Protein AF-A0A3P6SZS4-F1 (afdb_monomer_lite)

Structure (mmCIF, N/CA/C/O backbone):
data_AF-A0A3P6SZS4-F1
#
_entry.id   AF-A0A3P6SZS4-F1
#
loop_
_atom_site.group_PDB
_atom_site.id
_atom_site.type_symbol
_atom_site.label_atom_id
_atom_site.label_alt_id
_atom_site.label_comp_id
_atom_site.label_asym_id
_atom_site.label_entity_id
_atom_site.label_seq_id
_atom_site.pdbx_PDB_ins_code
_atom_site.Cartn_x
_atom_site.Cartn_y
_atom_site.Cartn_z
_atom_site.occupancy
_atom_site.B_iso_or_equiv
_atom_site.auth_seq_id
_atom_site.auth_comp_id
_atom_site.auth_asym_id
_atom_site.auth_atom_id
_atom_site.pdbx_PDB_model_num
ATOM 1 N N . MET A 1 1 ? -11.950 4.966 4.423 1.00 93.00 1 MET A N 1
ATOM 2 C CA . MET A 1 1 ? -11.491 3.824 3.607 1.00 93.00 1 MET A CA 1
ATOM 3 C C . MET A 1 1 ? -11.558 2.615 4.523 1.00 93.00 1 MET A C 1
ATOM 5 O O . MET A 1 1 ? -11.173 2.766 5.673 1.00 93.00 1 MET A O 1
ATOM 9 N N . ASP A 1 2 ? -12.136 1.490 4.097 1.00 95.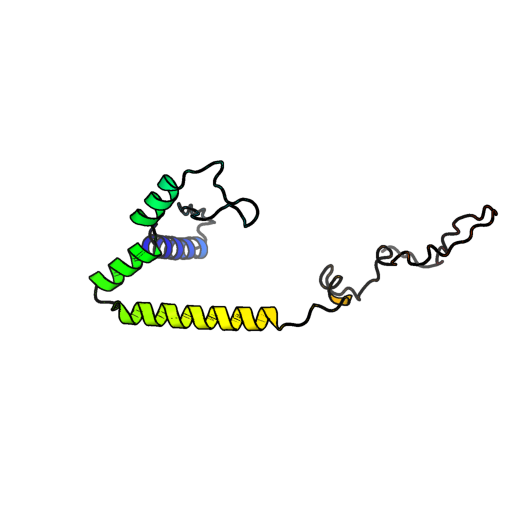12 2 ASP A N 1
ATOM 10 C CA . ASP A 1 2 ? -12.454 0.371 5.004 1.00 95.12 2 ASP A CA 1
ATOM 11 C C . ASP A 1 2 ? -11.787 -0.928 4.538 1.00 95.12 2 ASP A C 1
ATOM 13 O O . ASP A 1 2 ? -12.149 -1.490 3.507 1.00 95.12 2 ASP A O 1
ATOM 17 N N . VAL A 1 3 ? -10.808 -1.400 5.313 1.00 96.44 3 VAL A N 1
ATOM 18 C CA . VAL A 1 3 ? -10.013 -2.598 4.999 1.00 96.44 3 VAL A CA 1
ATOM 19 C C . VAL A 1 3 ? -10.866 -3.868 5.013 1.00 96.44 3 VAL A C 1
ATOM 21 O O . VAL A 1 3 ? -10.664 -4.752 4.181 1.00 96.44 3 VAL A O 1
ATOM 24 N N . LEU A 1 4 ? -11.843 -3.963 5.920 1.00 96.00 4 LEU A N 1
ATOM 25 C CA . LEU A 1 4 ? -12.701 -5.143 6.026 1.00 96.00 4 LEU A CA 1
ATOM 26 C C . LEU A 1 4 ? -13.679 -5.203 4.857 1.00 96.00 4 LEU A C 1
ATOM 28 O O . LEU A 1 4 ? -13.835 -6.263 4.258 1.00 96.00 4 LEU A O 1
ATOM 32 N N . ALA A 1 5 ? -14.268 -4.066 4.476 1.00 96.94 5 ALA A N 1
ATOM 33 C CA . ALA A 1 5 ? -15.139 -4.003 3.304 1.00 96.94 5 ALA A CA 1
ATOM 34 C C . ALA A 1 5 ? -14.394 -4.414 2.024 1.00 96.94 5 ALA A C 1
ATOM 36 O O . ALA A 1 5 ? -14.914 -5.201 1.236 1.00 96.94 5 ALA A O 1
ATOM 37 N N . VAL A 1 6 ? -13.153 -3.942 1.845 1.00 97.62 6 VAL A N 1
ATOM 38 C CA . VAL A 1 6 ? -12.313 -4.336 0.703 1.00 97.62 6 VAL A CA 1
ATOM 39 C C . VAL A 1 6 ? -11.989 -5.829 0.742 1.00 97.62 6 VAL A C 1
ATOM 41 O O . VAL A 1 6 ? -12.140 -6.504 -0.274 1.00 97.62 6 VAL A O 1
ATOM 44 N N . ARG A 1 7 ? -11.606 -6.377 1.905 1.00 97.75 7 ARG A N 1
ATOM 45 C CA . ARG A 1 7 ? -11.335 -7.816 2.056 1.00 97.75 7 ARG A CA 1
ATOM 46 C C . ARG A 1 7 ? -12.541 -8.662 1.650 1.00 97.75 7 ARG A C 1
ATOM 48 O O . ARG A 1 7 ? -12.385 -9.624 0.903 1.00 97.75 7 ARG A O 1
ATOM 55 N N . GLU A 1 8 ? -13.728 -8.301 2.129 1.00 98.12 8 GLU A N 1
ATOM 56 C CA . GLU A 1 8 ? -14.961 -9.036 1.842 1.00 98.12 8 GLU A CA 1
ATOM 57 C C . GLU A 1 8 ? -15.393 -8.908 0.380 1.00 98.12 8 GLU A C 1
ATOM 59 O O . GLU A 1 8 ? -15.723 -9.915 -0.246 1.00 98.12 8 GLU A O 1
ATOM 64 N N . ALA A 1 9 ? -15.308 -7.705 -0.197 1.00 97.94 9 ALA A N 1
ATOM 65 C CA . ALA A 1 9 ? -15.611 -7.479 -1.608 1.00 97.94 9 ALA A CA 1
ATOM 66 C C . ALA A 1 9 ? -14.686 -8.290 -2.529 1.00 97.94 9 ALA A C 1
ATOM 68 O O . ALA A 1 9 ? -15.150 -8.907 -3.487 1.00 97.94 9 ALA A O 1
ATOM 69 N N . ILE A 1 10 ? -13.386 -8.342 -2.217 1.00 97.88 10 ILE A N 1
ATOM 70 C CA . ILE A 1 10 ? -12.409 -9.124 -2.984 1.00 97.88 10 ILE A CA 1
ATOM 71 C C . ILE A 1 10 ? -12.623 -10.627 -2.792 1.00 97.88 10 ILE A C 1
ATOM 73 O O . ILE A 1 10 ? -12.569 -11.372 -3.771 1.00 97.88 10 ILE A O 1
ATOM 77 N N . ARG A 1 11 ? -12.896 -11.086 -1.562 1.00 98.25 11 ARG A N 1
ATOM 78 C CA . ARG A 1 11 ? -13.203 -12.497 -1.281 1.00 98.25 11 ARG A CA 1
ATOM 79 C C . ARG A 1 11 ? -14.386 -12.971 -2.121 1.00 98.25 11 ARG A C 1
ATOM 81 O O . ARG A 1 11 ? -14.259 -13.944 -2.859 1.00 98.25 11 ARG A O 1
ATOM 88 N N . TRP A 1 12 ? -15.487 -12.228 -2.069 1.00 98.12 12 TRP A N 1
ATOM 89 C CA . TRP A 1 12 ? -16.678 -12.526 -2.855 1.00 98.12 12 TRP A CA 1
ATOM 90 C C . TRP A 1 12 ? -16.417 -12.426 -4.364 1.00 98.12 12 TRP A C 1
ATOM 92 O O . TRP A 1 12 ? -16.802 -13.319 -5.116 1.00 98.12 12 TRP A O 1
ATOM 102 N N . GLY A 1 13 ? -15.722 -11.379 -4.821 1.00 97.94 13 GLY A N 1
ATOM 103 C CA . GLY A 1 13 ? -15.417 -11.186 -6.242 1.00 97.94 13 GLY A CA 1
ATOM 104 C C . GLY A 1 13 ? -14.575 -12.326 -6.817 1.00 97.94 13 GLY A C 1
ATOM 105 O O . GLY A 1 13 ? -14.835 -12.798 -7.923 1.00 97.94 13 GLY A O 1
ATOM 106 N N . LYS A 1 14 ? -13.616 -12.838 -6.037 1.00 97.62 14 LYS A N 1
ATOM 107 C CA . LYS A 1 14 ? -12.827 -14.020 -6.400 1.00 97.62 14 LYS A CA 1
ATOM 108 C C . LYS A 1 14 ? -13.707 -15.260 -6.547 1.00 97.62 14 LYS A C 1
ATOM 110 O O . LYS A 1 14 ? -13.584 -15.973 -7.539 1.00 97.62 14 LYS A O 1
ATOM 115 N N . GLU A 1 15 ? -14.587 -15.519 -5.583 1.00 98.00 15 GLU A N 1
ATOM 116 C CA . GLU A 1 15 ? -15.525 -16.647 -5.642 1.00 98.00 15 GLU A CA 1
ATOM 117 C C . GLU A 1 15 ? -16.463 -16.539 -6.852 1.00 98.00 15 GLU A C 1
ATOM 119 O O . GLU A 1 15 ? -16.678 -17.525 -7.556 1.00 98.00 15 GLU A O 1
ATOM 124 N N . TYR A 1 16 ? -16.963 -15.336 -7.141 1.00 98.25 16 TYR A N 1
ATOM 125 C CA . TYR A 1 16 ? -17.810 -15.061 -8.299 1.00 98.25 16 TYR A CA 1
ATOM 126 C C . TYR A 1 16 ? -17.108 -15.400 -9.622 1.00 98.25 16 TYR A C 1
ATOM 128 O O . TYR A 1 16 ? -17.650 -16.165 -10.425 1.00 98.25 16 TYR A O 1
ATOM 136 N N . CYS A 1 17 ? -15.898 -14.873 -9.832 1.00 97.88 17 CYS A N 1
ATOM 137 C CA . CYS A 1 17 ? -15.125 -15.117 -11.051 1.00 97.88 17 CYS A CA 1
ATOM 138 C C . CYS A 1 17 ? -14.748 -16.600 -11.190 1.00 97.88 17 CYS A C 1
ATOM 140 O O . CYS A 1 17 ? -14.894 -17.177 -12.268 1.00 97.88 17 CYS A O 1
ATOM 142 N N . ASN A 1 18 ? -14.331 -17.243 -10.093 1.00 97.75 18 ASN A N 1
ATOM 143 C CA . ASN A 1 18 ? -13.961 -18.662 -10.084 1.00 97.75 18 ASN A CA 1
ATOM 144 C C . ASN A 1 18 ? -15.149 -19.595 -10.347 1.00 97.75 18 ASN A C 1
ATOM 146 O O . ASN A 1 18 ? -14.963 -20.685 -10.879 1.00 97.75 18 ASN A O 1
ATOM 150 N N . ALA A 1 19 ? -16.371 -19.170 -10.020 1.00 98.19 19 ALA A N 1
ATOM 151 C CA . ALA A 1 19 ? -17.592 -19.899 -10.349 1.00 98.19 19 ALA A CA 1
ATOM 152 C C . ALA A 1 19 ? -17.990 -19.792 -11.838 1.00 98.19 19 ALA A C 1
ATOM 154 O O . ALA A 1 19 ? -19.088 -20.206 -12.204 1.00 98.19 19 ALA A O 1
ATOM 155 N N . GLY A 1 20 ? -17.141 -19.212 -12.696 1.00 97.69 20 GLY A N 1
ATOM 156 C CA . GLY A 1 20 ? -17.380 -19.112 -14.137 1.00 97.69 20 GLY A CA 1
ATOM 157 C C . GLY A 1 20 ? -18.416 -18.057 -14.530 1.00 97.69 20 GLY A C 1
ATOM 158 O O . GLY A 1 20 ? -18.918 -18.079 -15.649 1.00 97.69 20 GLY A O 1
ATOM 159 N N . LYS A 1 21 ? -18.742 -17.115 -13.636 1.00 97.62 21 LYS A N 1
ATOM 160 C CA . LYS A 1 21 ? -19.779 -16.088 -13.860 1.00 97.62 21 LYS A CA 1
ATOM 161 C C . LYS A 1 21 ? -19.289 -14.862 -14.646 1.00 97.62 21 LYS A C 1
ATOM 163 O O . LYS A 1 21 ? -19.988 -13.851 -14.720 1.00 97.62 21 LYS A O 1
ATOM 168 N N . GLY A 1 22 ? -18.096 -14.956 -15.232 1.00 96.88 22 GLY A N 1
ATOM 169 C CA . GLY A 1 22 ? -17.446 -13.886 -15.981 1.00 96.88 22 GLY A CA 1
ATOM 170 C C . GLY A 1 22 ? -16.623 -12.927 -15.110 1.00 96.88 22 GLY A C 1
ATOM 171 O O . GLY A 1 22 ? -16.570 -13.078 -13.887 1.00 96.88 22 GLY A O 1
ATOM 172 N N . PRO A 1 23 ? -15.938 -11.962 -15.746 1.00 97.31 23 PRO A N 1
ATOM 173 C CA . PRO A 1 23 ? -15.108 -10.982 -15.057 1.00 97.31 23 PRO A CA 1
ATOM 174 C C . PRO A 1 23 ? -15.948 -9.918 -14.338 1.00 97.31 23 PRO A C 1
ATOM 176 O O . PRO A 1 23 ? -17.098 -9.658 -14.691 1.00 97.31 23 PRO A O 1
ATOM 179 N N . LEU A 1 24 ? -15.331 -9.257 -13.359 1.00 96.56 24 LEU A N 1
ATOM 180 C CA . LEU A 1 24 ? -15.902 -8.140 -12.610 1.00 96.56 24 LEU A CA 1
ATOM 181 C C . LEU A 1 24 ? -14.941 -6.952 -12.598 1.00 96.56 24 LEU A C 1
ATOM 183 O O . LEU A 1 24 ? -13.723 -7.126 -12.627 1.00 96.56 24 LEU A O 1
ATOM 187 N N . VAL A 1 25 ? -15.502 -5.749 -12.481 1.00 96.69 25 VAL A N 1
ATOM 188 C CA . VAL A 1 25 ? -14.756 -4.519 -12.193 1.00 96.69 25 VAL A CA 1
ATOM 189 C C . VAL A 1 25 ? -15.118 -4.067 -10.783 1.00 96.69 25 VAL A C 1
ATOM 191 O O . VAL A 1 25 ? -16.296 -3.938 -10.456 1.00 96.69 25 VAL A O 1
ATOM 194 N N . LEU A 1 26 ? -14.104 -3.835 -9.951 1.00 95.56 26 LEU A N 1
ATOM 195 C CA . LEU A 1 26 ? -14.260 -3.324 -8.591 1.00 95.56 26 LEU A CA 1
ATOM 196 C C . LEU A 1 26 ? -13.588 -1.957 -8.489 1.00 95.56 26 LEU A C 1
ATOM 198 O O . LEU A 1 26 ? -12.376 -1.841 -8.667 1.00 95.56 26 LEU A O 1
ATOM 202 N N . GLU A 1 27 ? -14.372 -0.928 -8.182 1.00 97.50 27 GLU A N 1
ATOM 203 C CA . GLU A 1 27 ? -13.850 0.407 -7.905 1.00 97.50 27 GLU A CA 1
ATOM 204 C C . GLU A 1 27 ? -13.524 0.546 -6.413 1.00 97.50 27 GLU A C 1
ATOM 206 O O . GLU A 1 27 ? -14.392 0.440 -5.545 1.00 97.50 27 GLU A O 1
ATOM 211 N N . LEU A 1 28 ? -12.252 0.804 -6.109 1.00 96.38 28 LEU A N 1
ATOM 212 C CA . LEU A 1 28 ? -11.772 1.031 -4.750 1.00 96.38 28 LEU A CA 1
ATOM 213 C C . LEU A 1 28 ? -11.599 2.533 -4.514 1.00 96.38 28 LEU A C 1
ATOM 215 O O . LEU A 1 28 ? -10.543 3.104 -4.785 1.00 96.38 28 LEU A O 1
ATOM 219 N N . ALA A 1 29 ? -12.639 3.176 -3.984 1.00 95.12 29 ALA A N 1
ATOM 220 C CA . ALA A 1 29 ? -12.616 4.605 -3.685 1.00 95.12 29 ALA A CA 1
ATOM 221 C C . ALA A 1 29 ? -11.618 4.929 -2.553 1.00 95.12 29 ALA A C 1
ATOM 223 O O . ALA A 1 29 ? -11.882 4.700 -1.366 1.00 95.12 29 ALA A O 1
ATOM 224 N N . THR A 1 30 ? -10.467 5.489 -2.928 1.00 95.94 30 THR A N 1
ATOM 225 C CA . THR A 1 30 ? -9.342 5.800 -2.032 1.00 95.94 30 THR A CA 1
ATOM 226 C C . THR A 1 30 ? -8.829 7.230 -2.227 1.00 95.94 30 THR A C 1
ATOM 228 O O . THR A 1 30 ? -9.338 7.977 -3.061 1.00 95.94 30 THR A O 1
ATOM 231 N N . TYR A 1 31 ? -7.837 7.633 -1.431 1.00 95.19 31 TYR A N 1
ATOM 232 C CA . TYR A 1 31 ? -7.226 8.957 -1.497 1.00 95.19 31 TYR A CA 1
ATOM 233 C C . TYR A 1 31 ? -5.700 8.881 -1.380 1.00 95.19 31 TYR A C 1
ATOM 235 O O . TYR A 1 31 ? -5.164 8.276 -0.453 1.00 95.19 31 TYR A O 1
ATOM 243 N N . ARG A 1 32 ? -4.984 9.536 -2.302 1.00 94.62 32 ARG A N 1
ATOM 244 C CA . ARG A 1 32 ? -3.514 9.594 -2.306 1.00 94.62 32 ARG A CA 1
ATOM 245 C C . ARG A 1 32 ? -3.023 10.787 -1.488 1.00 94.62 32 ARG A C 1
ATOM 247 O O . ARG A 1 32 ? -3.123 11.926 -1.942 1.00 94.62 32 ARG A O 1
ATOM 254 N N . TYR A 1 33 ? -2.437 10.531 -0.318 1.00 92.75 33 TYR A N 1
ATOM 255 C CA . TYR A 1 33 ? -1.935 11.600 0.558 1.00 92.75 33 TYR A CA 1
ATOM 256 C C . TYR A 1 33 ? -0.746 12.361 -0.031 1.00 92.75 33 TYR A C 1
ATOM 258 O O . TYR A 1 33 ? -0.659 13.577 0.113 1.00 92.75 33 TYR A O 1
ATOM 266 N N . SER A 1 34 ? 0.154 11.654 -0.708 1.00 92.12 34 SER A N 1
ATOM 267 C CA . SER A 1 34 ? 1.350 12.247 -1.303 1.00 92.12 34 SER A CA 1
ATOM 268 C C . SER A 1 34 ? 1.079 12.837 -2.692 1.00 92.12 34 SER A C 1
ATOM 270 O O . SER A 1 34 ? -0.007 12.703 -3.282 1.00 92.12 34 SER A O 1
ATOM 272 N N . GLY A 1 35 ? 2.091 13.516 -3.226 1.00 92.75 35 GLY A N 1
ATOM 273 C CA . GLY A 1 35 ? 2.178 13.901 -4.631 1.00 92.75 35 GLY A CA 1
ATOM 274 C C . GLY A 1 35 ? 2.023 12.723 -5.599 1.00 92.75 35 GLY A C 1
ATOM 275 O O . GLY A 1 35 ? 1.957 11.566 -5.180 1.00 92.75 35 GLY A O 1
ATOM 276 N N . HIS A 1 36 ? 1.912 13.007 -6.897 1.00 94.06 36 HIS A N 1
ATOM 277 C CA . HIS A 1 36 ? 1.855 11.950 -7.914 1.00 94.06 36 HIS A CA 1
ATOM 278 C C . HIS A 1 36 ? 3.159 11.161 -7.981 1.00 94.06 36 HIS A C 1
ATOM 280 O O . HIS A 1 36 ? 3.133 9.949 -8.179 1.00 94.06 36 HIS A O 1
ATOM 286 N N . SER A 1 37 ? 4.274 11.846 -7.749 1.00 93.56 37 SER A N 1
ATOM 287 C CA . SER A 1 37 ? 5.608 11.270 -7.674 1.00 93.56 37 SER A CA 1
ATOM 288 C C . SER A 1 37 ? 6.507 12.171 -6.823 1.00 93.56 37 SER A C 1
ATOM 290 O O . SER A 1 37 ? 6.067 13.205 -6.319 1.00 93.56 37 SER A O 1
ATOM 292 N N . MET A 1 38 ? 7.786 11.813 -6.694 1.00 89.94 38 MET A N 1
ATOM 293 C CA . MET A 1 38 ? 8.783 12.695 -6.073 1.00 89.94 38 MET A CA 1
ATOM 294 C C . MET A 1 38 ? 8.969 14.012 -6.846 1.00 89.94 38 MET A C 1
ATOM 296 O O . MET A 1 38 ? 9.346 15.018 -6.252 1.00 89.94 38 MET A O 1
ATOM 300 N N . SER A 1 39 ? 8.686 14.018 -8.153 1.00 93.06 39 SER A N 1
ATOM 301 C CA . SER A 1 39 ? 8.799 15.198 -9.021 1.00 93.06 39 SER A CA 1
ATOM 302 C C . SER A 1 39 ? 7.518 16.036 -9.078 1.00 93.06 39 SER A C 1
ATOM 304 O O . SER A 1 39 ? 7.588 17.216 -9.404 1.00 93.06 39 SER A O 1
ATOM 306 N N . ASP A 1 40 ? 6.360 15.454 -8.750 1.00 92.62 40 ASP A N 1
ATOM 307 C CA . ASP A 1 40 ? 5.098 16.183 -8.605 1.00 92.62 40 ASP A CA 1
ATOM 308 C C . ASP A 1 40 ? 4.585 16.088 -7.159 1.00 92.62 40 ASP A C 1
ATOM 310 O O . ASP A 1 40 ? 3.849 15.150 -6.830 1.00 92.62 40 ASP A O 1
ATOM 314 N N . PRO A 1 41 ? 4.914 17.068 -6.295 1.00 87.44 41 PRO A N 1
ATOM 315 C CA . PRO A 1 41 ? 4.496 17.080 -4.894 1.00 87.44 41 PRO A CA 1
ATOM 316 C C . PRO A 1 41 ? 2.990 17.336 -4.714 1.00 87.44 41 PRO A C 1
ATOM 318 O O . PRO A 1 41 ? 2.450 17.113 -3.631 1.00 87.44 41 PRO A O 1
ATOM 321 N N . GLY A 1 42 ? 2.289 17.787 -5.759 1.00 87.25 42 GLY A N 1
ATOM 322 C CA . GLY A 1 42 ? 0.844 17.987 -5.761 1.00 87.25 42 GLY A CA 1
ATOM 323 C C . GLY A 1 42 ? 0.306 19.149 -4.929 1.00 87.25 42 GLY A C 1
ATOM 324 O O . GLY A 1 42 ? -0.887 19.170 -4.633 1.00 87.25 42 GLY A O 1
ATOM 325 N N . THR A 1 43 ? 1.161 20.110 -4.573 1.00 88.12 43 THR A N 1
ATOM 326 C CA . THR A 1 43 ? 0.793 21.343 -3.854 1.00 88.12 43 THR A CA 1
ATOM 327 C C . THR A 1 43 ? 0.143 22.403 -4.745 1.00 88.12 43 THR A C 1
ATOM 329 O O . THR A 1 43 ? -0.387 23.378 -4.229 1.00 88.12 43 THR A O 1
ATOM 332 N N . SER A 1 44 ? 0.208 22.252 -6.070 1.00 90.94 44 SER A N 1
ATOM 333 C CA . SER A 1 44 ? -0.354 23.204 -7.038 1.00 90.94 44 SER A CA 1
ATOM 334 C C . SER A 1 44 ? -1.841 22.985 -7.324 1.00 90.94 44 SER A C 1
ATOM 336 O O . SER A 1 44 ? -2.504 23.905 -7.790 1.00 90.94 44 SER A O 1
ATOM 338 N N . TYR A 1 45 ? -2.369 21.788 -7.053 1.00 92.31 45 TYR A N 1
ATOM 339 C CA . TYR A 1 45 ? -3.735 21.395 -7.423 1.00 92.31 45 TYR A CA 1
ATOM 340 C C . TYR A 1 45 ? -4.563 20.823 -6.263 1.00 92.31 45 TYR A C 1
ATOM 342 O O . TYR A 1 45 ? -5.701 20.411 -6.474 1.00 92.31 45 TYR A O 1
ATOM 350 N N . ARG A 1 46 ? -4.014 20.787 -5.041 1.00 93.31 46 ARG A N 1
ATOM 351 C CA . ARG A 1 46 ? -4.704 20.354 -3.813 1.00 93.31 46 ARG A CA 1
ATOM 352 C C . ARG A 1 46 ? -4.257 21.196 -2.632 1.00 93.31 46 ARG A C 1
ATOM 354 O O . ARG A 1 46 ? -3.097 21.605 -2.559 1.00 93.31 46 ARG A O 1
ATOM 361 N N . THR A 1 47 ? -5.162 21.409 -1.686 1.00 93.25 47 THR A N 1
ATOM 362 C CA . THR A 1 47 ? -4.845 22.121 -0.447 1.00 93.25 47 THR A CA 1
ATOM 363 C C . THR A 1 47 ? -4.307 21.156 0.606 1.00 93.25 47 THR A C 1
ATOM 365 O O . THR A 1 47 ? -4.607 19.957 0.608 1.00 93.25 47 THR A O 1
ATOM 368 N N . ARG A 1 48 ? -3.482 21.666 1.524 1.00 92.00 48 ARG A N 1
ATOM 369 C CA . ARG A 1 48 ? -2.950 20.845 2.625 1.00 92.00 48 ARG A CA 1
ATOM 370 C C . ARG A 1 48 ? -4.063 20.456 3.593 1.00 92.00 48 ARG A C 1
ATOM 372 O O . ARG A 1 48 ? -4.039 19.363 4.150 1.00 92.00 48 ARG A O 1
ATOM 379 N N . GLU A 1 49 ? -5.040 21.338 3.746 1.00 94.50 49 GLU A N 1
ATOM 380 C CA . GLU A 1 49 ? -6.195 21.208 4.623 1.00 94.50 49 GLU A CA 1
ATOM 381 C C . GLU A 1 49 ? -7.099 20.055 4.173 1.00 94.50 49 GLU A C 1
ATOM 383 O O . GLU A 1 49 ? -7.499 19.238 5.001 1.00 94.50 49 GLU A O 1
ATOM 388 N N . GLU A 1 50 ? -7.357 19.925 2.866 1.00 93.62 50 GLU A N 1
ATOM 389 C CA . GLU A 1 50 ? -8.118 18.802 2.305 1.00 93.62 50 GLU A CA 1
ATOM 390 C C . GLU A 1 50 ? -7.432 17.464 2.617 1.00 93.62 50 GLU A C 1
ATOM 392 O O . GLU A 1 50 ? -8.051 16.552 3.171 1.00 93.62 50 GLU A O 1
ATOM 397 N N . ILE A 1 51 ? -6.130 17.364 2.327 1.00 93.88 51 ILE A N 1
ATOM 398 C CA . ILE A 1 51 ? -5.345 16.141 2.541 1.00 93.88 51 ILE A CA 1
ATOM 399 C C . ILE A 1 51 ? -5.342 15.755 4.025 1.00 93.88 51 ILE A C 1
ATOM 401 O O . ILE A 1 51 ? -5.558 14.589 4.369 1.00 93.88 51 ILE A O 1
ATOM 405 N N . GLN A 1 52 ? -5.115 16.725 4.915 1.00 94.19 52 GLN A N 1
ATOM 406 C CA . GLN A 1 52 ? -5.129 16.502 6.361 1.00 94.19 52 GLN A CA 1
ATOM 407 C C . GLN A 1 52 ? -6.504 16.054 6.853 1.00 94.19 52 GLN A C 1
ATOM 409 O O . GLN A 1 52 ? -6.584 15.125 7.658 1.00 94.19 52 GLN A O 1
ATOM 414 N N . GLN A 1 53 ? -7.579 16.662 6.350 1.00 95.38 53 GLN A N 1
ATOM 415 C CA . GLN A 1 53 ? -8.936 16.299 6.739 1.00 95.38 53 GLN A CA 1
ATOM 416 C C . GLN A 1 53 ? -9.277 14.870 6.315 1.00 95.38 53 GLN A C 1
ATOM 418 O O . GLN A 1 53 ? -9.802 14.094 7.120 1.00 95.38 53 GLN A O 1
ATOM 423 N N . VAL A 1 54 ? -8.939 14.484 5.081 1.00 94.38 54 VAL A N 1
ATOM 424 C CA . VAL A 1 54 ? -9.159 13.113 4.603 1.00 94.38 54 VAL A CA 1
ATOM 425 C C . VAL A 1 54 ? -8.327 12.119 5.409 1.00 94.38 54 VAL A C 1
ATOM 427 O O . VAL A 1 54 ? -8.861 11.100 5.841 1.00 94.38 54 VAL A O 1
ATOM 430 N N . ARG A 1 55 ? -7.054 12.423 5.682 1.00 94.06 55 ARG A N 1
ATOM 431 C CA . ARG A 1 55 ? -6.195 11.557 6.500 1.00 94.06 55 ARG A CA 1
ATOM 432 C C . ARG A 1 55 ? -6.729 11.406 7.926 1.00 94.06 55 ARG A C 1
ATOM 434 O O . ARG A 1 55 ? -6.801 10.301 8.436 1.00 94.06 55 ARG A O 1
ATOM 441 N N . LYS A 1 56 ? -7.184 12.482 8.566 1.00 93.81 56 LYS A N 1
ATOM 442 C CA . LYS A 1 56 ? -7.719 12.407 9.934 1.00 93.81 56 LYS A CA 1
ATOM 443 C C . LYS A 1 56 ? -9.014 11.594 10.025 1.00 93.81 56 LYS A C 1
ATOM 445 O O . LYS A 1 56 ? -9.243 10.926 11.024 1.00 93.81 56 LYS A O 1
ATOM 450 N N . THR A 1 57 ? -9.875 11.683 9.013 1.00 93.50 57 THR A N 1
ATOM 451 C CA . THR A 1 57 ? -11.241 11.132 9.083 1.00 93.50 57 THR A CA 1
ATOM 452 C C . THR A 1 57 ? -11.414 9.789 8.381 1.00 93.50 57 THR A C 1
ATOM 454 O O . THR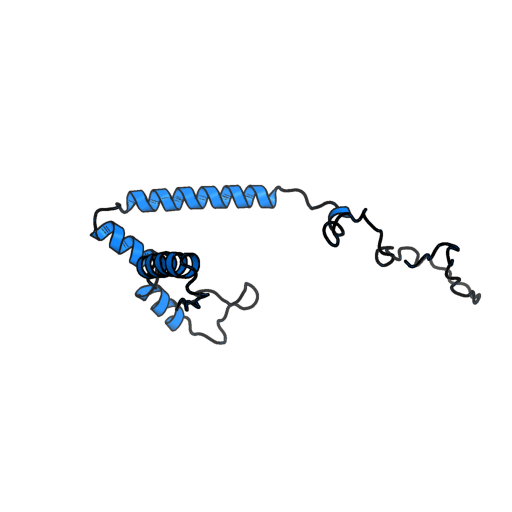 A 1 57 ? -12.356 9.062 8.685 1.00 93.50 57 THR A O 1
ATOM 457 N N . ARG A 1 58 ? -10.558 9.456 7.407 1.00 94.94 58 ARG A N 1
ATOM 458 C CA . ARG A 1 58 ? -10.769 8.314 6.503 1.00 94.94 58 ARG A CA 1
ATOM 459 C C . ARG A 1 58 ? -9.575 7.370 6.396 1.00 94.94 58 ARG A C 1
ATOM 461 O O . ARG A 1 58 ? -9.690 6.434 5.596 1.00 94.94 58 ARG A O 1
ATOM 468 N N . ASP A 1 59 ? -8.496 7.578 7.157 1.00 96.38 59 ASP A N 1
ATOM 469 C CA . ASP A 1 59 ? -7.302 6.723 7.125 1.00 96.38 59 ASP A CA 1
ATOM 470 C C . ASP A 1 59 ? -7.641 5.267 7.489 1.00 96.38 59 ASP A C 1
ATOM 472 O O . ASP A 1 59 ? -8.130 5.005 8.594 1.00 96.38 59 ASP A O 1
ATOM 476 N N . PRO A 1 60 ? -7.420 4.313 6.561 1.00 96.12 60 PRO A N 1
ATOM 477 C CA . PRO A 1 60 ? -7.753 2.915 6.791 1.00 96.12 60 PRO A CA 1
ATOM 478 C C . PRO A 1 60 ? -6.900 2.272 7.889 1.00 96.12 60 PRO A C 1
ATOM 480 O O . PRO A 1 60 ? -7.378 1.340 8.529 1.00 96.12 60 PRO A O 1
ATOM 483 N N . ILE A 1 61 ? -5.673 2.753 8.128 1.00 95.44 61 ILE A N 1
ATOM 484 C CA . ILE A 1 61 ? -4.775 2.184 9.143 1.00 95.44 61 ILE A CA 1
ATOM 485 C C . ILE A 1 61 ? -5.273 2.567 10.533 1.00 95.44 61 ILE A C 1
ATOM 487 O O . ILE A 1 61 ? -5.517 1.691 11.360 1.00 95.44 61 ILE A O 1
ATOM 491 N N . THR A 1 62 ? -5.489 3.863 10.776 1.00 94.19 62 THR A N 1
ATOM 492 C CA . THR A 1 62 ? -6.020 4.350 12.058 1.00 94.19 62 THR A CA 1
ATOM 493 C C . THR A 1 62 ? -7.406 3.774 12.327 1.00 94.19 62 THR A C 1
ATOM 495 O O . THR A 1 62 ? -7.631 3.196 13.386 1.00 94.19 62 THR A O 1
ATOM 498 N N . GLY A 1 63 ? -8.307 3.824 11.339 1.00 94.38 63 GLY A N 1
ATOM 499 C CA . GLY A 1 63 ? -9.661 3.297 11.504 1.00 94.38 63 GLY A CA 1
ATOM 500 C C . GLY A 1 63 ? -9.700 1.793 11.792 1.00 94.38 63 GLY A C 1
ATOM 501 O O . GLY A 1 63 ? -10.549 1.337 12.557 1.00 94.38 63 GLY A O 1
ATOM 502 N N . PHE A 1 64 ? -8.788 1.005 11.213 1.00 95.94 64 PHE A N 1
ATOM 503 C CA . PHE A 1 64 ? -8.711 -0.426 11.506 1.00 95.94 64 PHE A CA 1
ATOM 504 C C . PHE A 1 64 ? -8.060 -0.710 12.866 1.00 95.94 64 PHE A C 1
ATOM 506 O O . PHE A 1 64 ? -8.571 -1.546 13.611 1.00 95.94 64 PHE A O 1
ATOM 513 N N . LYS A 1 65 ? -7.007 0.031 13.231 1.00 95.62 65 LYS A N 1
ATOM 514 C CA . LYS A 1 65 ? -6.392 -0.017 14.565 1.00 95.62 65 LYS A CA 1
ATOM 515 C C . LYS A 1 65 ? -7.424 0.214 15.672 1.00 95.62 65 LYS A C 1
ATOM 517 O O . LYS A 1 65 ? -7.510 -0.593 16.595 1.00 95.62 65 LYS A O 1
ATOM 522 N N . ASP A 1 66 ? -8.241 1.258 15.556 1.00 94.69 66 ASP A N 1
ATOM 523 C CA . ASP A 1 66 ? -9.244 1.594 16.573 1.00 94.69 66 ASP A CA 1
ATOM 524 C C . ASP A 1 66 ? -10.281 0.473 16.736 1.00 94.69 66 ASP A C 1
ATOM 526 O O . ASP A 1 66 ? -10.683 0.141 17.855 1.00 94.69 66 ASP A O 1
ATOM 530 N N . ARG A 1 67 ? -10.673 -0.173 15.628 1.00 95.38 67 ARG A N 1
ATOM 531 C CA . ARG A 1 67 ? -11.569 -1.339 15.653 1.00 95.38 67 ARG A CA 1
ATOM 532 C C . ARG A 1 67 ? -10.928 -2.537 16.352 1.00 95.38 67 ARG A C 1
ATOM 534 O O . ARG A 1 67 ? -11.613 -3.202 17.126 1.00 95.38 67 ARG A O 1
ATOM 541 N N . LEU A 1 68 ? -9.645 -2.816 16.113 1.00 96.44 68 LEU A N 1
ATOM 542 C CA . LEU A 1 68 ? -8.927 -3.917 16.772 1.00 96.44 68 LEU A CA 1
ATOM 543 C C . LEU A 1 68 ? -8.843 -3.716 18.290 1.00 96.44 68 LEU A C 1
ATOM 545 O O . LEU A 1 68 ? -9.128 -4.645 19.042 1.00 96.44 68 LEU A O 1
ATOM 549 N N . ILE A 1 69 ? -8.531 -2.495 18.731 1.00 96.50 69 ILE A N 1
ATOM 550 C CA . ILE A 1 69 ? -8.440 -2.158 20.159 1.00 96.50 69 ILE A CA 1
ATOM 551 C C . ILE A 1 69 ? -9.823 -2.222 20.812 1.00 96.50 69 ILE A C 1
ATOM 553 O O . ILE A 1 69 ? -9.999 -2.880 21.834 1.00 96.50 69 ILE A O 1
ATOM 557 N N . THR A 1 70 ? -10.832 -1.601 20.194 1.00 96.56 70 THR A N 1
ATOM 558 C CA . THR A 1 7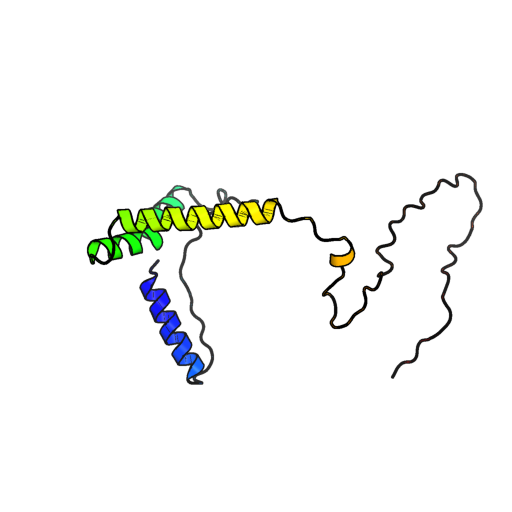0 ? -12.201 -1.567 20.742 1.00 96.56 70 THR A CA 1
ATOM 559 C C . THR A 1 70 ? -12.834 -2.961 20.814 1.00 96.56 70 THR A C 1
ATOM 561 O O . THR A 1 70 ? -13.651 -3.223 21.691 1.00 96.56 70 THR A O 1
ATOM 564 N N . SER A 1 71 ? -12.456 -3.874 19.913 1.00 96.06 71 SER A N 1
ATOM 565 C CA . SER A 1 71 ? -12.916 -5.272 19.928 1.00 96.06 71 SER A CA 1
ATOM 566 C C . SER A 1 71 ? -12.098 -6.188 20.845 1.00 96.06 71 SER A C 1
ATOM 568 O O . SER A 1 71 ? -12.423 -7.368 20.955 1.00 96.06 71 SER A O 1
ATOM 570 N N . GLY A 1 72 ? -11.055 -5.671 21.507 1.00 95.88 72 GLY A N 1
ATOM 571 C CA . GLY A 1 72 ? -10.185 -6.449 22.392 1.00 95.88 72 GLY A CA 1
ATOM 572 C C . GLY A 1 72 ? -9.323 -7.488 21.668 1.00 95.88 72 GLY A C 1
ATOM 573 O O . GLY A 1 72 ? -8.823 -8.408 22.307 1.00 95.88 72 GLY A O 1
ATOM 574 N N . LEU A 1 73 ? -9.163 -7.367 20.344 1.00 96.12 73 LEU A N 1
ATOM 575 C CA . LEU A 1 73 ? -8.384 -8.304 19.527 1.00 96.12 73 LEU A CA 1
ATOM 576 C C . LEU A 1 73 ? -6.879 -8.007 19.542 1.00 96.12 73 LEU A C 1
ATOM 578 O O . LEU A 1 73 ? -6.088 -8.887 19.215 1.00 96.12 73 LEU A O 1
ATOM 582 N N . ALA A 1 74 ? -6.488 -6.778 19.884 1.00 95.69 74 ALA A N 1
ATOM 583 C CA . ALA A 1 74 ? -5.095 -6.371 20.030 1.00 95.69 74 ALA A CA 1
ATOM 584 C C . ALA A 1 74 ? -4.973 -5.211 21.024 1.00 95.69 74 ALA A C 1
ATOM 586 O O . ALA A 1 74 ? -5.864 -4.361 21.110 1.00 95.69 74 ALA A O 1
ATOM 587 N N . SER A 1 75 ? -3.852 -5.146 21.736 1.00 95.94 75 SER A N 1
ATOM 588 C CA . SER A 1 75 ? -3.477 -3.984 22.540 1.00 95.94 75 SER A CA 1
ATOM 589 C C . SER A 1 75 ? -2.688 -2.960 21.716 1.00 95.94 75 SER A C 1
ATOM 591 O O . SER A 1 75 ? -2.198 -3.242 20.620 1.00 95.94 75 SER A O 1
ATOM 593 N N . GLU A 1 76 ? -2.516 -1.746 22.246 1.00 94.75 76 GLU A N 1
ATOM 594 C CA . GLU A 1 76 ? -1.627 -0.766 21.614 1.00 94.75 76 GLU A CA 1
ATOM 595 C C . GLU A 1 76 ? -0.174 -1.241 21.531 1.00 94.75 76 GLU A C 1
ATOM 597 O O . GLU A 1 76 ? 0.526 -0.885 20.582 1.00 94.75 76 GLU A O 1
ATOM 602 N N . ASP A 1 77 ? 0.289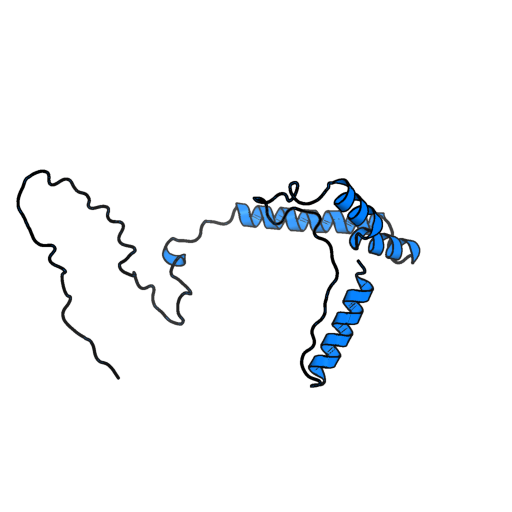 -2.012 22.514 1.00 96.19 77 ASP A N 1
ATOM 603 C CA . ASP A 1 77 ? 1.675 -2.468 22.573 1.00 96.19 77 ASP A CA 1
ATOM 604 C C . ASP A 1 77 ? 1.942 -3.615 21.592 1.00 96.19 77 ASP A C 1
ATOM 606 O O . ASP A 1 77 ? 3.020 -3.654 20.990 1.00 96.19 77 ASP A O 1
ATOM 610 N N . ASP A 1 78 ? 0.942 -4.460 21.322 1.00 95.69 78 ASP A N 1
ATOM 611 C CA . ASP A 1 78 ? 1.009 -5.449 20.237 1.00 95.69 78 ASP A CA 1
ATOM 612 C C . ASP A 1 78 ? 1.206 -4.744 18.889 1.00 95.69 78 ASP A C 1
ATOM 614 O O . ASP A 1 78 ? 2.113 -5.069 18.125 1.00 95.69 78 ASP A O 1
ATOM 618 N N . LEU A 1 79 ? 0.416 -3.698 18.622 1.00 95.25 79 LEU A N 1
ATOM 619 C CA . LEU A 1 79 ? 0.504 -2.944 17.368 1.00 95.25 79 LEU A CA 1
ATOM 620 C C . LEU A 1 79 ? 1.829 -2.179 17.234 1.00 95.25 79 LEU A C 1
ATOM 622 O O . LEU A 1 79 ? 2.414 -2.147 16.153 1.00 95.25 79 LEU A O 1
ATOM 626 N N . LYS A 1 80 ? 2.351 -1.610 18.328 1.00 95.62 80 LYS A N 1
ATOM 627 C CA . LYS A 1 80 ? 3.692 -0.992 18.332 1.00 95.62 80 LYS A CA 1
ATOM 628 C C . LYS A 1 80 ? 4.798 -2.013 18.072 1.00 95.62 80 LYS A C 1
ATOM 630 O O . LYS A 1 80 ? 5.843 -1.643 17.538 1.00 95.62 80 LYS A O 1
ATOM 635 N N . THR A 1 81 ? 4.611 -3.261 18.496 1.00 97.44 81 THR A N 1
ATOM 636 C CA . THR A 1 81 ? 5.569 -4.341 18.233 1.00 97.44 81 THR A CA 1
ATOM 637 C C . THR A 1 81 ? 5.605 -4.652 16.741 1.00 97.44 81 THR A C 1
ATOM 639 O O . THR A 1 81 ? 6.683 -4.601 16.152 1.00 97.44 81 THR A O 1
ATOM 642 N N . VAL A 1 82 ? 4.438 -4.802 16.108 1.00 96.88 82 VAL A N 1
ATOM 643 C CA . VAL A 1 82 ? 4.324 -4.975 14.648 1.00 96.88 82 VAL A CA 1
ATOM 644 C C . VAL A 1 82 ? 4.979 -3.814 13.890 1.00 96.88 82 VAL A C 1
ATOM 646 O O . VAL A 1 82 ? 5.772 -4.042 12.980 1.00 96.88 82 VAL A O 1
ATOM 649 N N . ASP A 1 83 ? 4.735 -2.563 14.298 1.00 96.00 83 ASP A N 1
ATOM 650 C CA . ASP A 1 83 ? 5.362 -1.391 13.664 1.00 96.00 83 ASP A CA 1
ATOM 651 C C . ASP A 1 83 ? 6.900 -1.444 13.711 1.00 96.00 83 ASP A C 1
ATOM 653 O O . ASP A 1 83 ? 7.573 -1.015 12.771 1.00 96.00 83 ASP A O 1
ATOM 657 N N . LYS A 1 84 ? 7.479 -1.947 14.809 1.00 97.69 84 LYS A N 1
ATOM 658 C CA . LYS A 1 84 ? 8.936 -2.092 14.952 1.00 97.69 84 LYS A CA 1
ATOM 659 C C . LYS A 1 84 ? 9.482 -3.214 14.077 1.00 97.69 84 LYS A C 1
ATOM 661 O O . LYS A 1 84 ? 10.538 -3.034 13.475 1.00 97.69 84 LYS A O 1
ATOM 666 N N . GLU A 1 85 ? 8.782 -4.341 14.009 1.00 98.25 85 GLU A N 1
ATOM 667 C CA . GLU A 1 85 ? 9.167 -5.483 13.176 1.00 98.25 85 GLU A CA 1
ATOM 668 C C . GLU A 1 85 ? 9.175 -5.104 11.694 1.00 98.25 85 GLU A C 1
ATOM 670 O O . GLU A 1 85 ? 10.188 -5.292 11.023 1.00 98.25 85 GLU A O 1
ATOM 675 N N . VAL A 1 86 ? 8.109 -4.454 11.216 1.00 97.94 86 VAL A N 1
ATOM 676 C CA . VAL A 1 86 ? 8.007 -3.995 9.822 1.00 97.94 86 VAL A CA 1
ATOM 677 C C . VAL A 1 86 ? 9.093 -2.969 9.493 1.00 97.94 86 VAL A C 1
ATOM 679 O O . VAL A 1 86 ? 9.699 -3.028 8.426 1.00 97.94 86 VAL A O 1
ATOM 682 N N . ARG A 1 87 ? 9.394 -2.032 10.404 1.00 97.75 87 ARG A N 1
ATOM 683 C CA . ARG A 1 87 ? 10.499 -1.076 10.196 1.00 97.75 87 ARG A CA 1
ATOM 684 C C . ARG A 1 87 ? 11.841 -1.779 10.051 1.00 97.75 87 ARG A C 1
ATOM 686 O O . ARG A 1 87 ? 12.598 -1.442 9.150 1.00 97.75 87 ARG A O 1
ATOM 693 N N . LYS A 1 88 ? 12.110 -2.763 10.910 1.00 98.25 88 LYS A N 1
ATOM 694 C CA . LYS A 1 88 ? 13.343 -3.548 10.849 1.00 98.25 88 LYS A CA 1
ATOM 695 C C . LYS A 1 88 ? 13.462 -4.293 9.516 1.00 98.25 88 LYS A C 1
ATOM 697 O O . LYS A 1 88 ? 14.524 -4.248 8.904 1.00 98.25 88 LYS A O 1
ATOM 702 N N . GLU A 1 89 ? 12.384 -4.921 9.050 1.00 98.31 89 GLU A N 1
ATOM 703 C CA . GLU A 1 89 ? 12.351 -5.608 7.752 1.00 98.31 89 GLU A CA 1
ATOM 704 C C . GLU A 1 89 ? 12.658 -4.646 6.592 1.00 98.31 89 GLU A C 1
ATOM 706 O O . GLU A 1 89 ? 13.488 -4.942 5.731 1.00 98.31 89 GLU A O 1
ATOM 711 N N . VAL A 1 90 ? 12.045 -3.457 6.597 1.00 98.25 90 VAL A N 1
ATOM 712 C CA . VAL A 1 90 ? 12.296 -2.427 5.578 1.00 98.25 90 VAL A CA 1
ATOM 713 C C . VAL A 1 90 ? 13.746 -1.940 5.621 1.00 98.25 90 VAL A C 1
ATOM 715 O O . VAL A 1 90 ? 14.376 -1.825 4.570 1.00 98.25 90 VAL A O 1
ATOM 718 N N . ASP A 1 91 ? 14.304 -1.691 6.807 1.00 98.00 91 ASP A N 1
ATOM 719 C CA . ASP A 1 91 ? 15.694 -1.247 6.961 1.00 98.00 91 ASP A CA 1
ATOM 720 C C . ASP A 1 91 ? 16.692 -2.305 6.449 1.00 98.00 91 ASP A C 1
ATOM 722 O O . ASP A 1 91 ? 17.676 -1.976 5.778 1.00 98.00 91 ASP A O 1
ATOM 726 N N . GLU A 1 92 ? 16.426 -3.589 6.708 1.00 97.69 92 GLU A N 1
ATOM 727 C CA . GLU A 1 92 ? 17.222 -4.712 6.199 1.00 97.69 92 GLU A CA 1
ATOM 728 C C . GLU A 1 92 ? 17.129 -4.844 4.669 1.00 97.69 92 GLU A C 1
ATOM 730 O O . GLU A 1 92 ? 18.151 -5.045 3.996 1.00 97.69 92 GLU A O 1
ATOM 735 N N . ALA A 1 93 ? 15.934 -4.662 4.099 1.00 97.62 93 ALA A N 1
ATOM 736 C CA . ALA A 1 93 ? 15.726 -4.659 2.653 1.00 97.62 93 ALA A CA 1
ATOM 737 C C . ALA A 1 93 ? 16.460 -3.489 1.973 1.00 97.62 93 ALA A C 1
ATOM 739 O O . ALA A 1 93 ? 17.151 -3.684 0.971 1.00 97.62 93 ALA A O 1
ATOM 740 N N . VAL A 1 94 ? 16.383 -2.285 2.550 1.00 97.75 94 VAL A N 1
ATOM 741 C CA . VAL A 1 94 ? 17.089 -1.092 2.053 1.00 97.75 94 VAL A CA 1
ATOM 742 C C . VAL A 1 94 ? 18.602 -1.279 2.132 1.00 97.75 94 VAL A C 1
ATOM 744 O O . VAL A 1 94 ? 19.317 -0.930 1.192 1.00 97.75 94 VAL A O 1
ATOM 747 N N . LYS A 1 95 ? 19.112 -1.861 3.223 1.00 97.12 95 LYS A N 1
ATOM 748 C CA . LYS A 1 95 ? 20.539 -2.178 3.347 1.00 97.12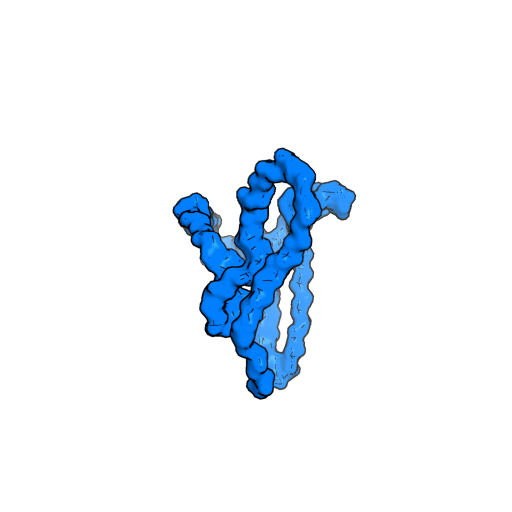 95 LYS A CA 1
ATOM 749 C C . LYS A 1 95 ? 20.983 -3.134 2.243 1.00 97.12 95 LYS A C 1
ATOM 751 O O . LYS A 1 95 ? 21.969 -2.848 1.572 1.00 97.12 95 LYS A O 1
ATOM 756 N N . THR A 1 96 ? 20.229 -4.210 2.023 1.00 96.69 96 THR A N 1
ATOM 757 C CA . THR A 1 96 ? 20.499 -5.175 0.948 1.00 96.69 96 THR A CA 1
ATOM 758 C C . THR A 1 96 ? 20.551 -4.482 -0.413 1.00 96.69 96 THR A C 1
ATOM 760 O O . THR A 1 96 ? 21.555 -4.609 -1.112 1.00 96.69 96 THR A O 1
ATOM 763 N N . ALA A 1 97 ? 19.538 -3.673 -0.739 1.00 95.38 97 ALA A N 1
ATOM 764 C CA . ALA A 1 97 ? 19.452 -2.942 -2.004 1.00 95.38 97 ALA A CA 1
ATOM 765 C C . ALA A 1 97 ? 20.585 -1.919 -2.204 1.00 95.38 97 ALA A C 1
ATOM 767 O O . ALA A 1 97 ? 21.062 -1.731 -3.317 1.00 95.38 97 ALA A O 1
ATOM 768 N N . ASN A 1 98 ? 21.057 -1.270 -1.138 1.00 94.81 98 ASN A N 1
ATOM 769 C CA . ASN A 1 98 ? 22.168 -0.317 -1.232 1.00 94.81 98 ASN A CA 1
ATOM 770 C C . ASN A 1 98 ? 23.538 -1.001 -1.347 1.00 94.81 98 ASN A C 1
ATOM 772 O O . ASN A 1 98 ? 24.481 -0.403 -1.858 1.00 94.81 98 ASN A O 1
ATOM 776 N N . THR A 1 99 ? 23.668 -2.229 -0.838 1.00 95.44 99 THR A N 1
ATOM 777 C CA . THR A 1 99 ? 24.921 -3.002 -0.896 1.00 95.44 99 THR A CA 1
ATOM 778 C C . THR A 1 99 ? 25.018 -3.925 -2.105 1.00 95.44 99 THR A C 1
ATOM 780 O O . THR A 1 99 ? 26.091 -4.472 -2.357 1.00 95.44 99 THR A O 1
ATOM 783 N N . SER A 1 100 ? 23.925 -4.120 -2.848 1.00 93.56 100 SER A N 1
ATOM 784 C CA . SER A 1 100 ? 23.941 -4.943 -4.053 1.00 93.56 100 SER A CA 1
ATOM 785 C C . SER A 1 100 ? 24.816 -4.307 -5.127 1.00 93.56 100 SER A C 1
ATOM 787 O O . SER A 1 100 ? 24.751 -3.099 -5.361 1.00 93.56 100 SER A O 1
ATOM 789 N N . SER A 1 101 ? 25.627 -5.127 -5.793 1.00 91.88 101 SER A N 1
ATOM 790 C CA . SER A 1 101 ? 26.434 -4.688 -6.926 1.00 91.88 101 SER A CA 1
ATOM 791 C C . SER A 1 101 ? 25.550 -4.195 -8.067 1.00 91.88 101 SER A C 1
ATOM 793 O O . SER A 1 101 ? 24.445 -4.699 -8.275 1.00 91.88 101 SER A O 1
ATOM 795 N N . LEU A 1 102 ? 26.073 -3.253 -8.849 1.00 87.62 102 LEU A N 1
ATOM 796 C CA . LEU A 1 102 ? 25.466 -2.889 -10.123 1.00 87.62 102 LEU A CA 1
ATOM 797 C C . LEU A 1 102 ? 25.364 -4.124 -11.026 1.00 87.62 102 LEU A C 1
ATOM 799 O O . LEU A 1 102 ? 26.208 -5.022 -10.970 1.00 87.62 102 LEU A O 1
ATOM 803 N N . MET A 1 103 ? 24.323 -4.149 -11.855 1.00 85.38 103 MET A N 1
ATOM 804 C CA . MET A 1 103 ? 24.196 -5.150 -12.910 1.00 85.38 103 MET A CA 1
ATOM 805 C C . MET A 1 103 ? 25.405 -5.056 -13.857 1.00 85.38 103 MET A C 1
ATOM 807 O O . MET A 1 103 ? 25.846 -3.940 -14.151 1.00 85.38 103 MET A O 1
ATOM 811 N N . PRO A 1 104 ? 25.939 -6.194 -14.337 1.00 87.19 104 PRO A N 1
ATOM 812 C CA . PRO A 1 104 ? 26.983 -6.193 -15.357 1.00 87.19 104 PRO A CA 1
ATOM 813 C C . PRO A 1 104 ? 26.461 -5.544 -16.650 1.00 87.19 104 PRO A C 1
ATOM 815 O O . PRO A 1 104 ? 25.258 -5.594 -16.922 1.00 87.19 104 PRO A O 1
ATOM 818 N N . GLU A 1 105 ? 27.343 -4.936 -17.449 1.00 84.44 105 GLU A N 1
ATOM 819 C CA . GLU A 1 105 ? 26.958 -4.259 -18.703 1.00 84.44 105 GLU A CA 1
ATOM 820 C C . GLU A 1 105 ? 26.245 -5.214 -19.667 1.00 84.44 105 GLU A C 1
ATOM 822 O O . GLU A 1 105 ? 25.330 -4.822 -20.392 1.00 84.44 105 GLU A O 1
ATOM 827 N N . GLU A 1 106 ? 26.612 -6.494 -19.614 1.00 81.31 106 GLU A N 1
ATOM 828 C CA . GLU A 1 106 ? 26.000 -7.567 -20.382 1.00 81.31 106 GLU A CA 1
ATOM 829 C C . GLU A 1 106 ? 24.513 -7.757 -20.059 1.00 81.31 106 GLU A C 1
ATOM 831 O O . GLU A 1 106 ? 23.725 -8.109 -20.935 1.00 81.31 106 GLU A O 1
ATOM 836 N N . GLY A 1 107 ? 24.107 -7.459 -18.822 1.00 81.81 107 GLY A N 1
ATOM 837 C CA . GLY A 1 107 ? 22.719 -7.556 -18.370 1.00 81.81 107 GLY A CA 1
ATOM 838 C C . GLY A 1 107 ? 21.791 -6.484 -18.947 1.00 81.81 107 GLY A C 1
ATOM 839 O O . GLY A 1 107 ? 20.582 -6.562 -18.760 1.00 81.81 107 GLY A O 1
ATOM 840 N N . ILE A 1 108 ? 22.318 -5.476 -19.652 1.00 85.25 108 ILE A N 1
ATOM 841 C CA . ILE A 1 108 ? 21.498 -4.419 -20.271 1.00 85.25 108 ILE A CA 1
ATOM 842 C C . ILE A 1 108 ? 20.728 -4.956 -21.491 1.00 85.25 108 ILE A C 1
ATOM 844 O O . ILE A 1 108 ? 19.677 -4.420 -21.840 1.00 85.25 108 ILE A O 1
ATOM 848 N N . TYR A 1 109 ? 21.238 -6.007 -22.141 1.00 80.38 109 TYR A N 1
ATOM 849 C CA . TYR A 1 109 ? 20.665 -6.587 -23.362 1.00 80.38 109 TYR A CA 1
ATOM 850 C C . TYR A 1 109 ? 20.199 -8.042 -23.207 1.00 80.38 109 TYR A C 1
ATOM 852 O O . TYR A 1 109 ? 19.840 -8.684 -24.197 1.00 80.38 109 TYR A O 1
ATOM 860 N N . THR A 1 110 ? 20.161 -8.563 -21.978 1.00 79.38 110 THR A N 1
ATOM 861 C CA . THR A 1 110 ? 19.480 -9.827 -21.670 1.00 79.38 110 THR A CA 1
ATOM 862 C C . THR A 1 110 ? 17.960 -9.633 -21.627 1.00 79.38 110 THR A C 1
ATOM 864 O O . THR A 1 110 ? 17.464 -8.515 -21.515 1.00 79.38 110 THR A O 1
ATOM 867 N N . ASP A 1 111 ? 17.203 -10.725 -21.761 1.00 82.19 111 ASP A N 1
ATOM 868 C CA . ASP A 1 111 ? 15.734 -10.768 -21.624 1.00 82.19 111 ASP A CA 1
ATOM 869 C C . ASP A 1 111 ? 14.913 -9.934 -22.630 1.00 82.19 111 ASP A C 1
ATOM 871 O O . ASP A 1 111 ? 13.697 -9.809 -22.491 1.00 82.19 111 ASP A O 1
ATOM 875 N N . ILE A 1 112 ? 15.536 -9.419 -23.697 1.00 84.56 112 ILE A N 1
ATOM 876 C CA . ILE A 1 112 ? 14.819 -8.757 -24.803 1.00 84.56 112 ILE A CA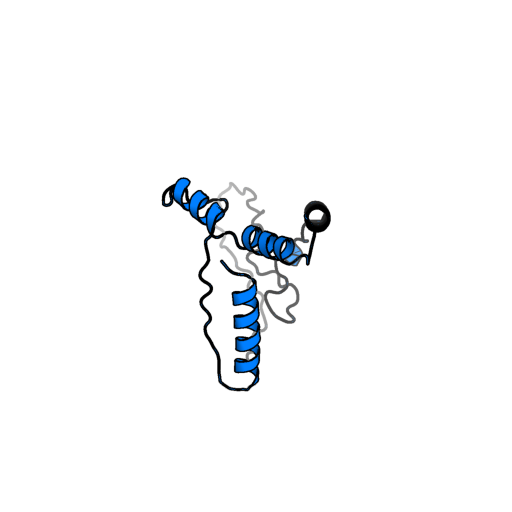 1
ATOM 877 C C . ILE A 1 112 ? 14.035 -9.785 -25.636 1.00 84.56 112 ILE A C 1
ATOM 879 O O . ILE A 1 112 ? 12.899 -9.540 -26.042 1.00 84.56 112 ILE A O 1
ATOM 883 N N . TYR A 1 113 ? 14.640 -10.947 -25.884 1.00 80.88 113 TYR A N 1
ATOM 884 C CA . TYR A 1 113 ? 14.074 -12.036 -26.677 1.00 80.88 113 TYR A CA 1
ATOM 885 C C . TYR A 1 113 ? 14.339 -13.380 -25.991 1.00 80.88 113 TYR A C 1
ATOM 887 O O . TYR A 1 113 ? 15.363 -13.574 -25.336 1.00 80.88 113 TYR A O 1
ATOM 895 N N . HIS A 1 114 ? 13.430 -14.339 -26.168 1.00 79.31 114 HIS A N 1
ATOM 896 C CA . HIS A 1 114 ? 13.609 -15.697 -25.657 1.00 79.31 114 HIS A CA 1
ATOM 897 C C . HIS A 1 114 ? 14.739 -16.422 -26.414 1.00 79.31 114 HIS A C 1
ATOM 899 O O . HIS A 1 114 ? 14.804 -16.342 -27.640 1.00 79.31 114 HIS A O 1
ATOM 905 N N . ASN A 1 115 ? 15.616 -17.138 -25.699 1.00 64.00 115 ASN A N 1
ATOM 906 C CA . ASN A 1 115 ? 16.722 -17.943 -26.256 1.00 64.00 115 ASN A CA 1
ATOM 907 C C . ASN A 1 115 ? 17.650 -17.201 -27.230 1.00 64.00 115 ASN A C 1
ATOM 909 O O . ASN A 1 115 ? 18.159 -17.792 -28.181 1.00 64.00 115 ASN A O 1
ATOM 913 N N . THR A 1 116 ? 17.860 -15.905 -27.028 1.00 58.75 116 THR A N 1
ATOM 914 C CA . THR A 1 116 ? 18.771 -15.140 -27.882 1.00 58.75 116 THR A CA 1
ATOM 915 C C . THR A 1 116 ? 20.112 -15.036 -27.179 1.00 58.75 116 THR A C 1
ATOM 917 O O . THR A 1 116 ? 20.195 -14.474 -26.088 1.00 58.75 116 THR A O 1
ATOM 920 N N . GLU A 1 117 ? 21.159 -15.607 -27.779 1.00 59.47 117 GLU A N 1
ATOM 921 C CA . GLU A 1 117 ? 22.522 -15.323 -27.329 1.00 59.47 117 GLU A CA 1
ATOM 922 C C . GLU A 1 117 ? 22.758 -13.810 -27.377 1.00 59.47 117 GLU A C 1
ATOM 924 O O . GLU A 1 117 ? 22.221 -13.170 -28.286 1.00 59.47 117 GLU A O 1
ATOM 929 N N . PRO A 1 118 ? 23.514 -13.225 -26.430 1.00 57.41 118 PRO A N 1
ATOM 930 C CA . PRO A 1 118 ? 23.736 -11.786 -26.367 1.00 57.41 118 PRO A CA 1
ATOM 931 C C . PRO A 1 118 ? 24.220 -11.241 -27.717 1.00 57.41 118 PRO A C 1
ATOM 933 O O . PRO A 1 118 ? 25.388 -11.357 -28.088 1.00 57.41 118 PRO A O 1
ATOM 936 N N . GLN A 1 119 ? 23.296 -10.667 -28.489 1.00 55.66 119 GLN A N 1
ATOM 937 C CA . GLN A 1 119 ? 23.619 -10.050 -29.762 1.00 55.66 119 GLN A CA 1
ATOM 938 C C . GLN A 1 119 ? 24.120 -8.647 -29.458 1.00 55.66 119 GLN A C 1
ATOM 940 O O . GLN A 1 119 ? 23.365 -7.795 -28.991 1.00 55.66 119 GLN A O 1
ATOM 945 N N . LEU A 1 120 ? 25.392 -8.392 -29.758 1.00 53.97 120 LEU A N 1
ATOM 946 C CA . LEU A 1 120 ? 25.906 -7.035 -29.907 1.00 53.97 120 LEU A CA 1
ATOM 947 C C . LEU A 1 120 ? 25.146 -6.369 -31.062 1.00 53.97 120 LEU A C 1
ATOM 949 O O . LEU A 1 120 ? 25.549 -6.440 -32.224 1.00 53.97 120 LEU A O 1
ATOM 953 N N . VAL A 1 121 ? 24.009 -5.746 -30.751 1.00 54.59 121 VAL A N 1
ATOM 954 C CA . VAL A 1 121 ? 23.295 -4.894 -31.697 1.00 54.59 121 VAL A CA 1
ATOM 955 C C . VAL A 1 121 ? 24.217 -3.712 -31.985 1.00 54.59 121 VAL A C 1
ATOM 957 O O . VAL A 1 121 ? 24.666 -3.009 -31.082 1.00 54.59 121 VAL A O 1
ATOM 960 N N . ILE A 1 122 ? 24.532 -3.521 -33.264 1.00 52.81 122 ILE A N 1
ATOM 961 C CA . ILE A 1 122 ? 25.580 -2.639 -33.810 1.00 52.81 122 ILE A CA 1
ATOM 962 C C . ILE A 1 122 ? 25.490 -1.165 -33.334 1.00 52.81 122 ILE A C 1
ATOM 964 O O . ILE A 1 122 ? 26.437 -0.403 -33.510 1.00 52.81 122 ILE A O 1
ATOM 968 N N . SER A 1 123 ? 24.410 -0.746 -32.664 1.00 44.78 123 SER A N 1
ATOM 969 C CA . SER A 1 123 ? 24.293 0.577 -32.033 1.00 44.78 123 SER A CA 1
ATOM 970 C C . SER A 1 123 ? 25.128 0.760 -30.756 1.00 44.78 123 SER A C 1
ATOM 972 O O . SER A 1 123 ? 25.256 1.889 -30.293 1.00 44.78 123 SER A O 1
ATOM 974 N N . ALA A 1 124 ? 25.686 -0.315 -30.187 1.00 44.69 124 ALA A N 1
ATOM 975 C CA . ALA A 1 124 ? 26.503 -0.293 -28.969 1.00 44.69 124 ALA A CA 1
ATOM 976 C C . ALA A 1 124 ? 28.021 -0.283 -29.233 1.00 44.69 124 ALA A C 1
ATOM 978 O O . ALA A 1 124 ? 28.799 -0.576 -28.331 1.00 44.69 124 ALA A O 1
ATOM 979 N N . ILE A 1 125 ? 28.478 0.051 -30.447 1.00 49.25 125 ILE A N 1
ATOM 980 C CA . ILE A 1 125 ? 29.884 0.431 -30.624 1.00 49.25 125 ILE A CA 1
ATOM 981 C C . ILE A 1 125 ? 29.990 1.867 -30.112 1.00 49.25 125 ILE A C 1
ATOM 983 O O . ILE A 1 125 ? 29.485 2.774 -30.784 1.00 49.25 125 ILE A O 1
ATOM 987 N N . PRO A 1 126 ? 30.618 2.128 -28.953 1.00 43.47 126 PRO A N 1
ATOM 988 C CA . PRO A 1 126 ? 30.893 3.498 -28.598 1.00 43.47 126 PRO A CA 1
ATOM 989 C C . PRO A 1 126 ? 31.835 4.012 -29.688 1.00 43.47 126 PRO A C 1
ATOM 991 O O . PRO A 1 126 ? 32.865 3.402 -29.981 1.00 43.47 126 PRO A O 1
ATOM 994 N N . CYS A 1 127 ? 31.442 5.090 -30.361 1.00 42.94 127 CYS A N 1
ATOM 995 C CA . CYS A 1 127 ? 32.247 5.741 -31.386 1.00 42.94 127 CYS A CA 1
ATOM 996 C C . CYS A 1 127 ? 33.461 6.413 -30.713 1.00 42.94 127 CYS A C 1
ATOM 998 O O . CYS A 1 127 ? 33.578 7.630 -30.660 1.00 42.94 127 CYS A O 1
ATOM 1000 N N . PHE A 1 128 ? 34.361 5.614 -30.139 1.00 40.91 128 PHE A N 1
ATOM 1001 C CA . PHE A 1 128 ? 35.607 6.047 -29.509 1.00 40.91 128 PHE A CA 1
ATOM 1002 C C . PHE A 1 128 ? 36.730 6.239 -30.531 1.00 40.91 128 PHE A C 1
ATOM 1004 O O . PHE A 1 128 ? 37.875 6.485 -30.167 1.00 40.91 128 PHE A O 1
ATOM 1011 N N . THR A 1 129 ? 36.417 6.179 -31.826 1.00 40.69 129 THR A N 1
ATOM 1012 C CA . THR A 1 129 ? 37.361 6.499 -32.899 1.00 40.69 129 THR A CA 1
ATOM 1013 C C . THR A 1 129 ? 36.952 7.777 -33.624 1.00 40.69 129 THR A C 1
ATOM 1015 O O . THR A 1 129 ? 36.976 7.852 -34.847 1.00 40.69 129 THR A O 1
ATOM 1018 N N . VAL A 1 130 ? 36.664 8.838 -32.865 1.00 39.59 130 VAL A N 1
ATOM 1019 C CA . VAL A 1 130 ? 36.975 10.200 -33.330 1.00 39.59 130 VAL A CA 1
ATOM 1020 C C . VAL A 1 130 ? 38.473 10.422 -33.094 1.00 39.59 130 VAL A C 1
ATOM 1022 O O . VAL A 1 130 ? 38.892 11.252 -32.292 1.00 39.59 130 VAL A O 1
ATOM 1025 N N . LEU A 1 131 ? 39.307 9.608 -33.748 1.00 33.31 131 LEU A N 1
ATOM 1026 C CA . LEU A 1 131 ? 40.731 9.888 -33.826 1.00 33.31 131 LEU A CA 1
ATOM 1027 C C . LEU A 1 131 ? 40.890 10.955 -34.903 1.00 33.31 131 LEU A C 1
ATOM 1029 O O . LEU A 1 131 ? 40.574 10.723 -36.071 1.00 33.31 131 LEU A O 1
ATOM 1033 N N . LEU A 1 132 ? 41.334 12.135 -34.472 1.00 35.75 132 LEU A N 1
ATOM 1034 C CA . LEU A 1 132 ? 41.771 13.227 -35.325 1.00 35.75 132 LEU A CA 1
ATOM 1035 C C . LEU A 1 132 ? 42.560 12.691 -36.530 1.00 35.75 132 LEU A C 1
ATOM 1037 O O . LEU A 1 132 ? 43.720 12.316 -36.404 1.00 35.75 132 LEU A O 1
ATOM 1041 N N . PHE A 1 133 ? 41.962 12.760 -37.713 1.00 29.45 133 PHE A N 1
ATOM 1042 C CA . PHE A 1 133 ? 42.710 12.966 -38.945 1.00 29.45 133 PHE A CA 1
ATOM 1043 C C . PHE A 1 133 ? 42.296 14.321 -39.507 1.00 29.45 133 PHE A C 1
ATOM 1045 O O . PHE A 1 133 ? 41.536 14.450 -40.464 1.00 29.45 133 PHE A O 1
ATOM 1052 N N . VAL A 1 134 ? 42.818 15.370 -38.865 1.00 39.31 134 VAL A N 1
ATOM 1053 C CA . VAL A 1 134 ? 43.066 16.637 -39.548 1.00 39.31 134 VAL A CA 1
ATOM 1054 C C . VAL A 1 134 ? 44.138 16.336 -40.588 1.00 39.31 134 VAL A C 1
ATOM 1056 O O . VAL A 1 134 ? 45.315 16.271 -40.265 1.00 39.31 134 VAL A O 1
ATOM 1059 N N . THR A 1 135 ? 43.721 16.031 -41.812 1.00 36.62 135 THR A N 1
ATOM 1060 C CA . THR A 1 135 ? 44.415 16.345 -43.073 1.00 36.62 135 THR A CA 1
ATOM 1061 C C . THR A 1 135 ? 43.580 15.789 -44.220 1.00 36.62 135 THR A C 1
ATOM 1063 O O . THR A 1 135 ? 43.155 14.636 -44.224 1.00 36.62 135 THR A O 1
ATOM 1066 N N . GLY A 1 136 ? 43.262 16.665 -45.169 1.00 44.16 136 GLY A N 1
ATOM 1067 C CA . GLY A 1 136 ? 42.280 16.410 -46.208 1.00 44.16 136 GLY A CA 1
ATOM 1068 C C . GLY A 1 136 ? 42.635 15.231 -47.109 1.00 44.16 136 GLY A C 1
ATOM 1069 O O . GLY A 1 136 ? 43.611 15.270 -47.846 1.00 44.16 136 GLY A O 1
ATOM 1070 N N . ALA A 1 137 ? 41.764 14.228 -47.126 1.00 38.88 137 ALA A N 1
ATOM 1071 C CA . ALA A 1 137 ? 41.546 13.374 -48.282 1.00 38.88 137 ALA A CA 1
ATOM 1072 C C . ALA A 1 137 ? 40.149 12.760 -48.165 1.00 38.88 137 ALA A C 1
ATOM 1074 O O . ALA A 1 137 ? 39.861 12.010 -47.235 1.00 38.88 137 ALA A O 1
ATOM 1075 N N . ARG A 1 138 ? 39.267 13.082 -49.120 1.00 43.34 138 ARG A N 1
ATOM 1076 C CA . ARG A 1 138 ? 37.974 12.409 -49.291 1.00 43.34 138 ARG A CA 1
ATOM 1077 C C . ARG A 1 138 ? 38.207 10.898 -49.345 1.00 43.34 138 ARG A C 1
ATOM 1079 O O . ARG A 1 138 ? 38.784 10.410 -50.315 1.00 43.34 138 ARG A O 1
ATOM 1086 N N . ARG A 1 139 ? 37.725 10.152 -48.352 1.00 36.41 139 ARG A N 1
ATOM 1087 C CA . ARG A 1 139 ? 37.558 8.702 -48.466 1.00 36.41 139 ARG A CA 1
ATOM 1088 C C . ARG A 1 139 ? 36.182 8.300 -47.966 1.00 36.41 139 ARG A C 1
ATOM 1090 O O . ARG A 1 139 ? 35.768 8.625 -46.862 1.00 36.41 139 ARG A O 1
ATOM 1097 N N . TYR A 1 140 ? 35.487 7.638 -48.879 1.00 34.84 140 TYR A N 1
ATOM 1098 C CA . TYR A 1 140 ? 34.180 7.032 -48.736 1.00 34.84 140 TYR A CA 1
ATOM 1099 C C . TYR A 1 140 ? 34.090 6.181 -47.469 1.00 34.84 140 TYR A C 1
ATOM 1101 O O . TYR A 1 140 ? 34.985 5.385 -47.182 1.00 34.84 140 TYR A O 1
ATOM 1109 N N . CYS A 1 141 ? 32.967 6.312 -46.765 1.00 32.00 141 CYS A N 1
ATOM 1110 C CA . CYS A 1 141 ? 32.553 5.374 -45.735 1.00 32.00 141 CYS A CA 1
ATOM 1111 C C . CYS A 1 141 ? 32.274 4.027 -46.422 1.00 32.00 141 CYS A C 1
ATOM 1113 O O . CYS A 1 141 ? 31.223 3.826 -47.030 1.00 32.00 141 CYS A O 1
ATOM 1115 N N . ARG A 1 142 ? 33.262 3.129 -46.431 1.00 34.34 142 ARG A N 1
ATOM 1116 C CA . ARG A 1 142 ? 33.102 1.776 -46.963 1.00 34.34 142 ARG A CA 1
ATOM 1117 C C . ARG A 1 142 ? 32.455 0.947 -45.859 1.00 34.34 142 ARG A C 1
ATOM 1119 O O . ARG A 1 142 ? 33.148 0.447 -44.980 1.00 34.34 142 ARG A O 1
ATOM 1126 N N . CYS A 1 143 ? 31.126 0.839 -45.891 1.00 33.00 143 CYS A N 1
ATOM 1127 C CA . CYS A 1 143 ? 30.428 -0.221 -45.171 1.00 33.00 143 CYS A CA 1
ATOM 1128 C C . CYS A 1 143 ? 31.035 -1.550 -45.629 1.00 33.00 143 CYS A C 1
ATOM 1130 O O . CYS A 1 143 ? 30.910 -1.921 -46.796 1.00 33.00 143 CYS A O 1
ATOM 1132 N N . LEU A 1 144 ? 31.743 -2.230 -44.731 1.00 36.25 144 LEU A N 1
ATOM 1133 C CA . LEU A 1 144 ? 32.126 -3.621 -44.915 1.00 36.25 144 LEU A CA 1
ATOM 1134 C C . LEU A 1 144 ? 30.838 -4.442 -44.825 1.00 36.25 144 LEU A C 1
ATOM 1136 O O . LEU A 1 144 ? 30.434 -4.884 -43.753 1.00 36.25 144 LEU A O 1
ATOM 1140 N N . SER A 1 145 ? 30.168 -4.595 -45.964 1.00 35.75 145 SER A N 1
ATOM 1141 C CA . SER A 1 145 ? 29.223 -5.675 -46.187 1.00 35.75 145 SER A CA 1
ATOM 1142 C C . SER A 1 145 ? 29.955 -6.989 -45.921 1.00 35.75 145 SER A C 1
ATOM 1144 O O . SER A 1 145 ? 30.864 -7.369 -46.661 1.00 35.75 145 SER A O 1
ATOM 1146 N N . ARG A 1 146 ? 29.589 -7.681 -44.837 1.00 35.50 146 ARG A N 1
ATOM 1147 C CA . ARG A 1 146 ? 29.886 -9.111 -44.741 1.00 35.50 146 ARG A CA 1
ATOM 1148 C C . ARG A 1 146 ? 29.093 -9.823 -45.848 1.00 35.50 146 ARG A C 1
ATOM 1150 O O . ARG A 1 146 ? 27.895 -9.558 -45.967 1.00 35.50 146 ARG A O 1
ATOM 1157 N N . PRO A 1 147 ? 29.733 -10.665 -46.673 1.00 37.91 147 PRO A N 1
ATOM 1158 C CA . PRO A 1 147 ? 29.026 -11.536 -47.597 1.00 37.91 147 PRO A CA 1
ATOM 1159 C C . PRO A 1 147 ? 28.453 -12.735 -46.823 1.00 37.91 147 PRO A C 1
ATOM 1161 O O . PRO A 1 147 ? 29.104 -13.205 -45.895 1.00 37.91 147 PRO A O 1
ATOM 1164 N N . GLU A 1 148 ? 27.277 -13.213 -47.254 1.00 36.59 148 GLU A N 1
ATOM 1165 C CA . GLU A 1 148 ? 26.680 -14.530 -46.930 1.00 36.59 148 GLU A CA 1
ATOM 1166 C C . GLU A 1 148 ? 26.203 -14.674 -45.460 1.00 36.59 148 GLU A C 1
ATOM 1168 O O . GLU A 1 148 ? 26.947 -14.459 -44.516 1.00 36.59 148 GLU A O 1
ATOM 1173 N N . VAL A 1 149 ? 24.952 -14.988 -45.112 1.00 33.66 149 VAL A N 1
ATOM 1174 C CA . VAL A 1 149 ? 23.937 -15.855 -45.719 1.00 33.66 149 VAL A CA 1
ATOM 1175 C C . VAL A 1 149 ? 22.558 -15.316 -45.296 1.00 33.66 149 VAL A C 1
ATOM 1177 O O . VAL A 1 149 ? 22.232 -15.313 -44.113 1.00 33.66 149 VAL A O 1
ATOM 1180 N N . TYR A 1 150 ? 21.735 -14.871 -46.247 1.00 33.56 150 TYR A N 1
ATOM 1181 C CA . TYR A 1 150 ? 20.283 -14.802 -46.058 1.00 33.56 150 TYR A CA 1
ATOM 1182 C C . TYR A 1 150 ? 19.705 -16.076 -46.671 1.00 33.56 150 TYR A C 1
ATOM 1184 O O . TYR A 1 150 ? 19.764 -16.246 -47.886 1.00 33.56 150 TYR A O 1
ATOM 1192 N N . SER A 1 151 ? 19.147 -16.960 -45.847 1.00 29.36 151 SER A N 1
ATOM 1193 C CA . SER A 1 151 ? 18.214 -17.985 -46.312 1.00 29.36 151 SER A CA 1
ATOM 1194 C C . SER A 1 151 ? 16.913 -17.793 -45.549 1.00 29.36 151 SER A C 1
ATOM 1196 O O . SER A 1 151 ? 16.835 -18.081 -44.359 1.00 29.36 151 SER A O 1
ATOM 1198 N N . PHE A 1 152 ? 15.923 -17.240 -46.244 1.00 32.78 152 PHE A N 1
ATOM 1199 C CA . PHE A 1 152 ? 14.528 -17.213 -45.824 1.00 32.78 152 PHE A CA 1
ATOM 1200 C C . PHE A 1 152 ? 13.900 -18.589 -46.103 1.00 32.78 152 PHE A C 1
ATOM 1202 O O . PHE A 1 152 ? 13.839 -19.007 -47.261 1.00 32.78 152 PHE A O 1
ATOM 1209 N N . CYS A 1 153 ? 13.424 -19.256 -45.054 1.00 34.34 153 CYS A N 1
ATOM 1210 C CA . CYS A 1 153 ? 12.222 -20.096 -45.016 1.00 34.34 153 CYS A CA 1
ATOM 1211 C C . CYS A 1 153 ? 11.720 -20.108 -43.574 1.00 34.34 153 CYS A C 1
ATOM 1213 O O . CYS A 1 153 ? 12.565 -20.323 -42.677 1.00 34.34 153 CYS A O 1
#

Foldseek 3Di:
DAPVVVVVVVVVQVVCVVVVVDHDDDDDDDDDLAAPDPVGRPVVPDPNVVSVVCCVPPPHVVVVVVVCVVVVVDDPVRVVVVVVVVVVVVVVVVVCVVPDDDDDPLVVQPPPDPPDDSDPPVVPPPPPPPPDPPDDDDDDPDDPPDDDDDDDD

Sequence (153 aa):
MDVLAVREAIRWGKEYCNAGKGPLVLELATYRYSGHSMSDPGTSYRTREEIQQVRKTRDPITGFKDRLITSGLASEDDLKTVDKEVRKEVDEAVKTANTSSLMPEEGIYTDIYHNTEPQLVISAIPCFTVLLFVTGARRYCRCLSRPEVYSFC

Radius of gyration: 29.31 Å; chains: 1; bounding box: 64×43×72 Å

Organism: Cylicostephanus goldi (NCBI:txid71465)

InterPro domains:
  IPR001017 Dehydrogenase, E1 component [PF00676] (1-100)
  IPR029061 Thiamin diphosphate-binding fold [SSF52518] (1-117)
  IPR050642 Pyruvate Dehydrogenase E1 Alpha Subunit [PTHR11516] (1-119)

pLDDT: mean 80.7, std 23.7, range [29.36, 98.31]

Secondary structure (DSSP, 8-state):
--HHHHHHHHHHHHHHHHTTS------------S-SSSS---TTTS-HHHHHHHHHHH-HHHHHHHHHHHTTS--HHHHHHHHHHHHHHHHHHHHHHHHSPPPPGGGGSTTSSTT------GGGS---------S------------------